Protein AF-A0A2T1NE84-F1 (afdb_monomer_lite)

Sequence (87 aa):
MSFGAVQHAISVMKSNRNLIKKHRKKGGLKGHFGLEKTEYNLPKASPKQLSELRNKLKSEKRLRNLKIYLFVGVITSAIIGVLVYYA

Organism: NCBI:txid1266046

Secondary structure (DSSP, 8-state):
--HHHHHHHHHHHHHHHHHHHHHHSS-S------S-----------HHHHHHHHHHHHHHHHHHHHHHHHHHHHHHHHHHHHHHHH-

Radius of gyration: 25.03 Å; chains: 1; bounding box: 48×37×58 Å

Structure (mmCIF, N/CA/C/O backbone):
data_AF-A0A2T1NE84-F1
#
_entry.id   AF-A0A2T1NE84-F1
#
loop_
_atom_site.group_PDB
_atom_site.id
_atom_site.type_symbol
_atom_site.label_atom_id
_atom_site.label_alt_id
_atom_site.label_comp_id
_atom_site.label_asym_id
_atom_site.label_entity_id
_atom_site.label_seq_id
_atom_site.pdbx_PDB_ins_code
_atom_site.Cartn_x
_atom_site.Cartn_y
_atom_site.Cartn_z
_atom_site.occupancy
_atom_site.B_iso_or_equiv
_atom_site.auth_seq_id
_atom_site.auth_comp_id
_atom_site.auth_asym_id
_atom_site.auth_atom_id
_atom_site.pdbx_PDB_model_num
ATOM 1 N N . MET A 1 1 ? -11.677 12.071 -32.547 1.00 52.16 1 MET A N 1
ATOM 2 C CA . MET A 1 1 ? -12.539 12.375 -31.381 1.00 52.16 1 MET A CA 1
ATOM 3 C C . MET A 1 1 ? -13.509 13.471 -31.799 1.00 52.16 1 MET A C 1
ATOM 5 O O . MET A 1 1 ? -13.052 14.507 -32.259 1.00 52.16 1 MET A O 1
ATOM 9 N N . SER A 1 2 ? -14.818 13.202 -31.774 1.00 63.09 2 SER A N 1
ATOM 10 C CA . SER A 1 2 ? -15.849 14.103 -32.320 1.00 63.09 2 SER A CA 1
ATOM 11 C C . SER A 1 2 ? -15.886 15.441 -31.572 1.00 63.09 2 SER A C 1
ATOM 13 O O . SER A 1 2 ? -15.815 15.465 -30.343 1.00 63.09 2 SER A O 1
ATOM 15 N N . PHE A 1 3 ? -16.045 16.545 -32.306 1.00 68.81 3 PHE A N 1
ATOM 16 C CA . PHE A 1 3 ? -16.215 17.898 -31.763 1.00 68.81 3 PHE A CA 1
ATOM 17 C C . PHE A 1 3 ? -17.330 17.964 -30.700 1.00 68.81 3 PHE A C 1
ATOM 19 O O . PHE A 1 3 ? -17.185 18.648 -29.687 1.00 68.81 3 PHE A O 1
ATOM 26 N N . GLY A 1 4 ? -18.386 17.155 -30.852 1.00 70.50 4 GLY 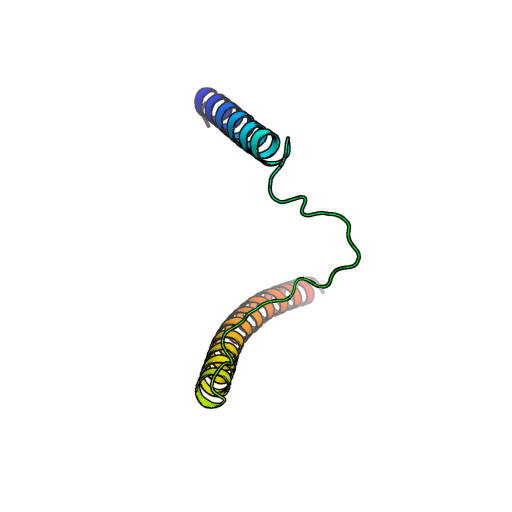A N 1
ATOM 27 C CA . GLY A 1 4 ? -19.462 17.030 -29.862 1.00 70.50 4 GLY A CA 1
ATOM 28 C C . GLY A 1 4 ? -19.021 16.401 -28.533 1.00 70.50 4 GLY A C 1
ATOM 29 O O . GLY A 1 4 ? -19.484 16.815 -27.472 1.00 70.50 4 GLY A O 1
ATOM 30 N N . ALA A 1 5 ? -18.067 15.463 -28.553 1.00 71.44 5 ALA A N 1
ATOM 31 C CA . ALA A 1 5 ? -17.521 14.864 -27.331 1.00 71.44 5 ALA A CA 1
ATOM 32 C C . ALA A 1 5 ? -16.680 15.874 -26.532 1.00 71.44 5 ALA A C 1
ATOM 34 O O . ALA A 1 5 ? -16.737 15.898 -25.302 1.00 71.44 5 ALA A O 1
ATOM 35 N N . VAL A 1 6 ? -15.953 16.756 -27.227 1.00 77.31 6 VAL A N 1
ATOM 36 C CA . VAL A 1 6 ? -15.176 17.840 -26.607 1.00 77.31 6 VAL A CA 1
ATOM 37 C C . VAL A 1 6 ? -16.107 18.886 -25.987 1.00 77.31 6 VAL A C 1
ATOM 39 O O . VAL A 1 6 ? -15.900 19.294 -24.846 1.00 77.31 6 VAL A O 1
ATOM 42 N N . GLN A 1 7 ? -17.185 19.265 -26.679 1.00 79.25 7 GLN A N 1
ATOM 43 C CA . GLN A 1 7 ? -18.197 20.182 -26.140 1.00 79.25 7 GLN A CA 1
ATOM 44 C C . GLN A 1 7 ? -18.915 19.612 -24.909 1.00 79.25 7 GLN A C 1
ATOM 46 O O . GLN A 1 7 ? -19.112 20.323 -23.919 1.00 79.25 7 GLN A O 1
ATOM 51 N N . HIS A 1 8 ? -19.247 18.319 -24.932 1.00 81.50 8 HIS A N 1
ATOM 52 C CA . HIS A 1 8 ? -19.839 17.635 -23.785 1.00 81.50 8 HIS A CA 1
ATOM 53 C C . HIS A 1 8 ? -18.875 17.601 -22.589 1.00 81.50 8 HIS A C 1
ATOM 55 O O . HIS A 1 8 ? -19.264 17.941 -21.471 1.00 81.50 8 HIS A O 1
ATOM 61 N N . ALA A 1 9 ? -17.597 17.283 -22.819 1.00 81.88 9 ALA A N 1
ATOM 62 C CA . ALA A 1 9 ? -16.573 17.298 -21.776 1.00 81.88 9 ALA A CA 1
ATOM 63 C C . ALA A 1 9 ? -16.408 18.694 -21.145 1.00 81.88 9 ALA A C 1
ATOM 65 O O . ALA A 1 9 ? -16.378 18.817 -19.919 1.00 81.88 9 ALA A O 1
ATOM 66 N N . ILE A 1 10 ? -16.391 19.756 -21.959 1.00 84.44 10 ILE A N 1
ATOM 67 C CA . ILE A 1 10 ? -16.324 21.146 -21.478 1.00 84.44 10 ILE A CA 1
ATOM 68 C C . ILE A 1 10 ? -17.544 21.489 -20.607 1.00 84.44 10 ILE A C 1
ATOM 70 O O . ILE A 1 10 ? -17.392 22.100 -19.543 1.00 84.44 10 ILE A O 1
ATOM 74 N N . SER A 1 11 ? -18.745 21.073 -21.020 1.00 85.25 11 SER A N 1
ATOM 75 C CA . SER A 1 11 ? -19.982 21.280 -20.254 1.00 85.25 11 SER A CA 1
ATOM 76 C C . SER A 1 11 ? -19.932 20.588 -18.885 1.00 85.25 11 SER A C 1
ATOM 78 O O . SER A 1 11 ? -20.177 21.221 -17.851 1.00 85.25 11 SER A O 1
ATOM 80 N N . VAL A 1 12 ? -19.502 19.321 -18.854 1.00 85.69 12 VAL A N 1
ATOM 81 C CA . VAL A 1 12 ? -19.332 18.540 -17.617 1.00 85.69 12 VAL A CA 1
ATOM 82 C C . VAL A 1 12 ? -18.300 19.189 -16.689 1.00 85.69 12 VAL A C 1
ATOM 84 O O . VAL A 1 12 ? -18.571 19.388 -15.503 1.00 85.69 12 VAL A O 1
ATOM 87 N N . MET A 1 13 ? -17.144 19.604 -17.215 1.00 85.25 13 MET A N 1
ATOM 88 C CA . MET A 1 13 ? -16.111 20.288 -16.427 1.00 85.25 13 MET A CA 1
ATOM 89 C C . MET A 1 13 ? -16.624 21.599 -15.814 1.00 85.25 13 MET A C 1
ATOM 91 O O . MET A 1 13 ? -16.347 21.899 -14.647 1.00 85.25 13 MET A O 1
ATOM 95 N N . LYS A 1 14 ? -17.401 22.381 -16.574 1.00 84.62 14 LYS A N 1
ATOM 96 C CA . LYS A 1 14 ? -17.982 23.649 -16.108 1.00 84.62 14 LYS A CA 1
ATOM 97 C C . LYS A 1 14 ? -19.035 23.423 -15.018 1.00 84.62 14 LYS A C 1
ATOM 99 O O . LYS A 1 14 ? -19.028 24.146 -14.019 1.00 84.62 14 LYS A O 1
ATOM 104 N N . SER A 1 15 ? -19.879 22.401 -15.174 1.00 85.94 15 SER A N 1
ATOM 105 C CA . SER A 1 15 ? -20.856 21.980 -14.162 1.00 85.94 15 SER A CA 1
ATOM 106 C C . SER A 1 15 ? -20.171 21.567 -12.852 1.00 85.94 15 SER A C 1
ATOM 108 O O . SER A 1 15 ? -20.453 22.135 -11.793 1.00 85.94 15 SER A O 1
ATOM 110 N N . ASN A 1 16 ? -19.159 20.699 -12.931 1.00 84.88 16 ASN A N 1
ATOM 111 C CA . ASN A 1 16 ? -18.393 20.245 -11.766 1.00 84.88 16 ASN A CA 1
ATOM 112 C C . ASN A 1 16 ? -17.702 21.410 -11.037 1.00 84.88 16 ASN A C 1
ATOM 114 O O . ASN A 1 16 ? -17.729 21.503 -9.808 1.00 84.88 16 ASN A O 1
ATOM 118 N N . ARG A 1 17 ? -17.141 22.368 -11.782 1.00 81.44 17 ARG A N 1
ATOM 119 C CA . ARG A 1 17 ? -16.517 23.566 -11.199 1.00 81.44 17 ARG A CA 1
ATOM 120 C C . ARG A 1 17 ? -17.526 24.473 -10.484 1.00 81.44 17 ARG A C 1
ATOM 122 O O . ARG A 1 17 ? -17.175 25.115 -9.491 1.00 81.44 17 ARG A O 1
ATOM 129 N N . ASN A 1 18 ? -18.769 24.525 -10.957 1.00 79.00 18 ASN A N 1
ATOM 130 C CA . ASN A 1 18 ? -19.842 25.268 -10.297 1.00 79.00 18 ASN A CA 1
ATOM 131 C C . ASN A 1 18 ? -20.310 24.581 -9.006 1.00 79.00 18 ASN A C 1
ATOM 133 O O . ASN A 1 18 ? -20.589 25.284 -8.032 1.00 79.00 18 ASN A O 1
ATOM 137 N N . LEU A 1 19 ? -20.302 23.245 -8.943 1.00 77.94 19 LEU A N 1
ATOM 138 C CA . LEU A 1 19 ? -20.563 22.499 -7.704 1.00 77.94 19 LEU A CA 1
ATOM 139 C C . LEU A 1 19 ? -19.523 22.821 -6.623 1.00 77.94 19 LEU A C 1
ATOM 141 O O . LEU A 1 19 ? -19.891 23.121 -5.489 1.00 77.94 19 LEU A O 1
ATOM 145 N N . ILE A 1 20 ? -18.235 22.896 -6.978 1.00 72.94 20 ILE A N 1
ATOM 146 C CA . ILE A 1 20 ? -17.177 23.319 -6.041 1.00 72.94 20 ILE A CA 1
ATOM 147 C C . ILE A 1 20 ? -17.460 24.725 -5.496 1.00 72.94 20 ILE A C 1
ATOM 149 O O . ILE A 1 20 ? -17.342 24.963 -4.297 1.00 72.94 20 ILE A O 1
ATOM 153 N N . LYS A 1 21 ? -17.876 25.672 -6.348 1.00 66.56 21 LYS A N 1
ATOM 154 C CA . LYS A 1 21 ? -18.238 27.029 -5.901 1.00 66.56 21 LYS A CA 1
ATOM 155 C C . LYS A 1 21 ? -19.489 27.046 -5.014 1.00 66.56 21 LYS A C 1
ATOM 157 O O . LYS A 1 21 ? -19.536 27.866 -4.099 1.00 66.56 21 LYS A O 1
ATOM 162 N N . LYS A 1 22 ? -20.454 26.150 -5.255 1.00 64.81 22 LYS A N 1
ATOM 163 C CA . LYS A 1 22 ? -21.663 25.970 -4.433 1.00 64.81 22 LYS A CA 1
ATOM 164 C C . LYS A 1 22 ? -21.324 25.424 -3.041 1.00 64.81 22 LYS A C 1
ATOM 166 O O . LYS A 1 22 ? -21.846 25.939 -2.064 1.00 64.81 22 LYS A O 1
ATOM 171 N N . HIS A 1 23 ? -20.386 24.481 -2.933 1.00 61.50 23 HIS A N 1
ATOM 172 C CA . HIS A 1 23 ? -19.888 23.989 -1.638 1.00 61.50 23 HIS A CA 1
ATOM 173 C C . HIS A 1 23 ? -18.935 24.968 -0.934 1.00 61.50 23 HIS A C 1
ATOM 175 O O . HIS A 1 23 ? -18.808 24.940 0.287 1.00 61.50 23 HIS A O 1
ATOM 181 N N . ARG A 1 24 ? -18.258 25.847 -1.683 1.00 60.28 24 ARG A N 1
ATOM 182 C CA . ARG A 1 24 ? -17.270 26.793 -1.135 1.00 60.28 24 ARG A CA 1
ATOM 183 C C . ARG A 1 24 ? -17.872 28.142 -0.718 1.00 60.28 24 ARG A C 1
ATOM 185 O O . ARG A 1 24 ? -17.192 28.913 -0.042 1.00 60.28 24 ARG A O 1
ATOM 192 N N . LYS A 1 25 ? -19.120 28.457 -1.091 1.00 59.16 25 LYS A N 1
ATOM 193 C CA . LYS A 1 25 ? -19.797 29.704 -0.700 1.00 59.16 25 LYS A CA 1
ATOM 194 C C . LYS A 1 25 ? -20.934 29.448 0.294 1.00 59.16 25 LYS A C 1
ATOM 196 O O . LYS A 1 25 ? -21.962 28.898 -0.064 1.00 59.16 25 LYS A O 1
ATOM 201 N N . LYS A 1 26 ? -20.731 30.021 1.488 1.00 55.25 26 LYS A N 1
ATOM 202 C CA . LYS A 1 26 ? -21.666 30.236 2.607 1.00 55.25 26 LYS A CA 1
ATOM 203 C C . LYS A 1 26 ? -21.963 29.013 3.493 1.00 55.25 26 LYS A C 1
ATOM 205 O O . LYS A 1 26 ? -22.903 28.273 3.265 1.00 55.25 26 LYS A O 1
ATOM 210 N N . GLY A 1 27 ? -21.216 28.923 4.600 1.00 54.62 27 GLY A N 1
ATOM 211 C CA . GLY A 1 27 ? -21.839 28.639 5.901 1.00 54.62 27 GLY A CA 1
ATOM 212 C C . GLY A 1 27 ? -21.882 27.198 6.416 1.00 54.62 27 GLY A C 1
ATOM 213 O O . GLY A 1 27 ? -22.695 26.926 7.286 1.00 54.62 27 GLY A O 1
ATOM 214 N N . GLY A 1 28 ? -21.029 26.283 5.953 1.00 53.78 28 GLY A N 1
ATOM 215 C CA . GLY A 1 28 ? -20.901 24.956 6.571 1.00 53.78 28 GLY A CA 1
ATOM 216 C C . GLY A 1 28 ? -19.886 24.958 7.717 1.00 53.78 28 GLY A C 1
ATOM 217 O O . GLY A 1 28 ? -18.690 25.013 7.450 1.00 53.78 28 GLY A O 1
ATOM 218 N N . LEU A 1 29 ? -20.368 24.914 8.966 1.00 55.50 29 LEU A N 1
ATOM 219 C CA . LEU A 1 29 ? -19.601 24.713 10.212 1.00 55.50 29 LEU A CA 1
ATOM 220 C C . LEU A 1 29 ? -18.444 25.698 10.471 1.00 55.50 29 LEU A C 1
ATOM 222 O O . LEU A 1 29 ? -17.381 25.312 10.951 1.00 55.50 29 LEU A O 1
ATOM 226 N N . LYS A 1 30 ? -18.654 27.002 10.259 1.00 49.28 30 LYS A N 1
ATOM 227 C CA . LYS A 1 30 ? -17.888 27.993 11.035 1.00 49.28 30 LYS A CA 1
ATOM 228 C C . LYS A 1 30 ? -18.503 28.080 12.431 1.00 49.28 30 LYS A C 1
ATOM 230 O O . LYS A 1 30 ? -19.207 29.034 12.746 1.00 49.28 30 LYS A O 1
ATOM 235 N N . GLY A 1 31 ? -18.288 27.027 13.221 1.00 47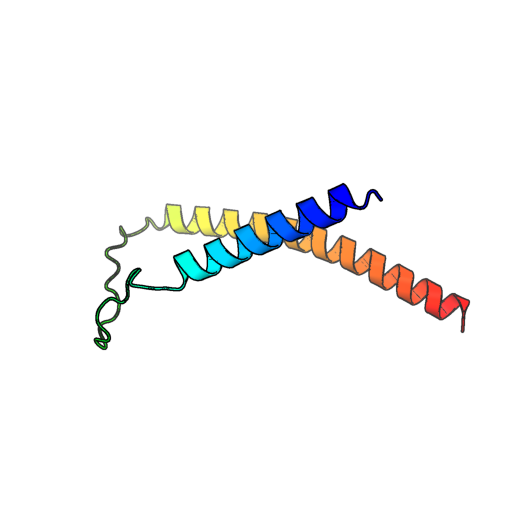.41 31 GLY A N 1
ATOM 236 C CA . GLY A 1 31 ? -18.388 27.118 14.670 1.00 47.41 31 GLY A CA 1
ATOM 237 C C . GLY A 1 31 ? -17.461 28.236 15.133 1.00 47.41 31 GLY A C 1
ATOM 238 O O . GLY A 1 31 ? -16.398 28.447 14.551 1.00 47.41 31 GLY A O 1
ATOM 239 N N . HIS A 1 32 ? -17.953 29.004 16.092 1.00 45.78 32 HIS A N 1
ATOM 240 C CA . HIS A 1 32 ? -17.301 30.113 16.768 1.00 45.78 32 HIS A CA 1
ATOM 241 C C . HIS A 1 32 ? -15.766 29.978 16.798 1.00 45.78 32 HIS A C 1
ATOM 243 O O . HIS A 1 32 ? -15.243 28.957 17.234 1.00 45.78 32 HIS A O 1
ATOM 249 N N . PHE A 1 33 ? -15.038 31.016 16.372 1.00 49.22 33 PHE A N 1
ATOM 250 C CA . PHE A 1 33 ? -13.600 31.160 16.633 1.00 49.22 33 PHE A CA 1
ATOM 251 C C . PHE A 1 33 ? -13.367 31.463 18.126 1.00 49.22 33 PHE A C 1
ATOM 253 O O . PHE A 1 33 ? -12.782 32.481 18.483 1.00 49.22 33 PHE A O 1
ATOM 260 N N . GLY A 1 34 ? -13.876 30.600 19.003 1.00 51.25 34 GLY A N 1
ATOM 261 C CA . GLY A 1 34 ? -13.444 30.512 20.385 1.00 51.25 34 GLY A CA 1
ATOM 262 C C . GLY A 1 34 ? -12.233 29.593 20.435 1.00 51.25 34 GLY A C 1
ATOM 263 O O . GLY A 1 34 ? -12.183 28.582 19.740 1.00 51.25 34 GLY A O 1
ATOM 264 N N . LEU A 1 35 ? -11.264 29.917 21.279 1.00 57.41 35 LEU A N 1
ATOM 265 C CA . LEU A 1 35 ? -10.139 29.058 21.664 1.00 57.41 35 LEU A CA 1
ATOM 266 C C . LEU A 1 35 ? -10.593 27.781 22.413 1.00 57.41 35 LEU A C 1
ATOM 268 O O . LEU A 1 35 ? -9.850 27.229 23.221 1.00 57.41 35 LEU A O 1
ATOM 272 N N . GLU A 1 36 ? -11.820 27.316 22.190 1.00 61.50 36 GLU A N 1
ATOM 273 C CA . GLU A 1 36 ? -12.367 26.122 22.805 1.00 61.50 36 GLU A CA 1
ATOM 274 C C . GLU A 1 36 ? -11.914 24.905 22.011 1.00 61.50 36 GLU A C 1
ATOM 276 O O . GLU A 1 36 ? -12.223 24.718 20.831 1.00 61.50 36 GLU A O 1
ATOM 281 N N . LYS A 1 37 ? -11.138 24.057 22.684 1.00 59.44 37 LYS A N 1
ATOM 282 C CA . LYS A 1 37 ? -10.856 22.713 22.201 1.00 59.44 37 LYS A CA 1
ATOM 283 C C . LYS A 1 37 ? -12.203 22.028 22.017 1.00 59.44 37 LYS A C 1
ATOM 285 O O . LYS A 1 37 ? -12.948 21.908 22.977 1.00 59.44 37 LYS A O 1
ATOM 290 N N . THR A 1 38 ? -12.499 21.570 20.804 1.00 64.81 38 THR A N 1
ATOM 291 C CA . THR A 1 38 ? -13.650 20.698 20.544 1.00 64.81 38 THR A CA 1
ATOM 292 C C . THR A 1 38 ? -13.628 19.543 21.549 1.00 64.81 38 THR A C 1
ATOM 294 O O . THR A 1 38 ? -12.780 18.652 21.449 1.00 64.81 38 THR A O 1
ATOM 297 N N . GLU A 1 39 ? -14.506 19.586 22.550 1.00 63.62 39 GLU A N 1
ATOM 298 C CA . GLU A 1 39 ? -14.642 18.523 23.537 1.00 63.62 39 GLU A CA 1
ATOM 299 C C . GLU A 1 39 ? -15.360 17.357 22.869 1.00 63.62 39 GLU A C 1
ATOM 301 O O . GLU A 1 39 ? -16.583 17.305 22.741 1.00 63.62 39 GLU A O 1
ATOM 306 N N . TYR A 1 40 ? -14.572 16.424 22.351 1.00 65.31 40 TYR A N 1
ATOM 307 C CA . TYR A 1 40 ? -15.110 15.206 21.783 1.00 65.31 40 TYR A CA 1
ATOM 308 C C . TYR A 1 40 ? -15.579 14.292 22.919 1.00 65.31 40 TYR A C 1
ATOM 310 O O . TYR A 1 40 ? -14.764 13.641 23.573 1.00 65.31 40 TYR A O 1
ATOM 318 N N . ASN A 1 41 ? -16.898 14.187 23.104 1.00 64.31 41 ASN A N 1
ATOM 319 C CA . ASN A 1 41 ? -17.527 13.120 23.888 1.00 64.31 41 ASN A CA 1
ATOM 320 C C . ASN A 1 41 ? -17.439 11.789 23.120 1.00 64.31 41 ASN A C 1
ATOM 322 O O . ASN A 1 41 ? -18.428 11.233 22.642 1.00 64.31 41 ASN A O 1
ATOM 326 N N . LEU A 1 42 ? -16.213 11.297 22.937 1.00 69.69 42 LEU A N 1
ATOM 327 C CA . LEU A 1 42 ? -15.970 9.973 22.383 1.00 69.69 42 LEU A CA 1
ATOM 328 C C . LEU A 1 42 ? -16.301 8.941 23.465 1.00 69.69 42 LEU A C 1
ATOM 330 O O . LEU A 1 42 ? -15.834 9.083 24.601 1.00 69.69 42 LEU A O 1
ATOM 334 N N . PRO A 1 43 ? -17.067 7.885 23.143 1.00 70.69 43 PRO A N 1
ATOM 335 C CA . PRO A 1 43 ? -17.220 6.774 24.067 1.00 70.69 43 PRO A CA 1
ATOM 336 C C . PRO A 1 43 ? -15.825 6.244 24.414 1.00 70.69 43 PRO A C 1
ATOM 338 O O . PRO A 1 43 ? -14.978 6.092 23.529 1.00 70.69 43 PRO A O 1
ATOM 341 N N . LYS A 1 44 ? -15.567 5.990 25.703 1.00 72.31 44 LYS A N 1
ATOM 342 C CA . LYS A 1 44 ? -14.295 5.414 26.158 1.00 72.31 44 LYS A CA 1
ATOM 343 C C . LYS A 1 44 ? -14.102 4.078 25.442 1.00 72.31 44 LYS A C 1
ATOM 345 O O . LYS A 1 44 ? -14.772 3.099 25.764 1.00 72.31 44 LYS A O 1
ATOM 350 N N . ALA A 1 45 ? -13.229 4.057 24.437 1.00 73.88 45 ALA A N 1
ATOM 351 C CA . ALA A 1 45 ? -12.947 2.852 23.675 1.00 73.88 45 ALA A CA 1
ATOM 352 C C . ALA A 1 45 ? -12.389 1.786 24.621 1.00 73.88 45 ALA A C 1
ATOM 354 O O . ALA A 1 45 ? -11.480 2.058 25.412 1.00 73.88 45 ALA A O 1
ATOM 355 N N . SER A 1 46 ? -12.928 0.570 24.546 1.00 82.62 46 SER A N 1
ATOM 356 C CA . SER A 1 46 ? -12.388 -0.541 25.324 1.00 82.62 46 SER A CA 1
ATOM 357 C C . SER A 1 46 ? -10.945 -0.819 24.880 1.00 82.62 46 SER A C 1
ATOM 359 O O . SER A 1 46 ? -10.664 -0.797 23.676 1.00 82.62 46 SER A O 1
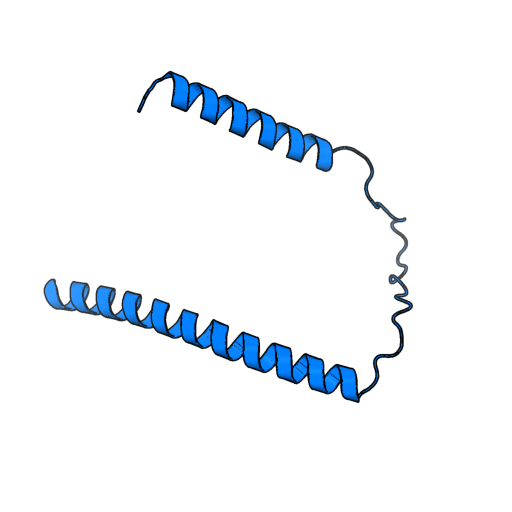ATOM 361 N N . PRO A 1 47 ? -10.014 -1.139 25.799 1.00 82.94 47 PRO A N 1
ATOM 362 C CA . PRO A 1 47 ? -8.638 -1.486 25.437 1.00 82.94 47 PRO A CA 1
ATOM 363 C C . PRO A 1 47 ? -8.564 -2.648 24.430 1.00 82.94 47 PRO A C 1
ATOM 365 O O . PRO A 1 47 ? -7.646 -2.688 23.611 1.00 82.94 47 PRO A O 1
ATOM 368 N N . LYS A 1 48 ? -9.561 -3.548 24.427 1.00 84.19 48 LYS A N 1
ATOM 369 C CA . LYS A 1 48 ? -9.693 -4.623 23.426 1.00 84.19 48 LYS A CA 1
ATOM 370 C C . LYS A 1 48 ? -10.020 -4.089 22.025 1.00 84.19 48 LYS A C 1
ATOM 372 O O . LYS A 1 48 ? -9.418 -4.510 21.048 1.00 84.19 48 LYS A O 1
ATOM 377 N N . GLN A 1 49 ? -10.910 -3.103 21.926 1.00 82.88 49 GLN A N 1
ATOM 378 C CA . GLN A 1 49 ? -11.264 -2.484 20.643 1.00 82.88 49 GLN A CA 1
ATOM 379 C C . GLN A 1 49 ? -10.084 -1.699 20.055 1.00 82.88 49 GLN A C 1
ATOM 381 O O . GLN A 1 49 ? -9.849 -1.720 18.848 1.00 82.88 49 GLN A O 1
ATOM 386 N N . LEU A 1 50 ? -9.300 -1.039 20.913 1.00 86.62 50 LEU A N 1
ATOM 387 C CA . LEU A 1 50 ? -8.086 -0.329 20.503 1.00 86.62 50 LEU A CA 1
ATOM 388 C C . LEU A 1 50 ? -7.006 -1.278 19.969 1.00 86.62 50 LEU A C 1
ATOM 390 O O . LEU A 1 50 ? -6.355 -0.964 18.968 1.00 86.62 50 LEU A O 1
ATOM 394 N N . SER A 1 51 ? -6.803 -2.433 20.609 1.00 88.31 51 SER A N 1
ATOM 395 C CA . SER A 1 51 ? -5.804 -3.407 20.161 1.00 88.31 51 SER A CA 1
ATOM 396 C C . SER A 1 51 ? -6.207 -4.077 18.844 1.00 88.31 51 SER A C 1
ATOM 398 O O . SER A 1 51 ? -5.373 -4.194 17.942 1.00 88.31 51 SER A O 1
ATOM 400 N N . GLU A 1 52 ? -7.483 -4.425 18.680 1.00 91.38 52 GLU A N 1
ATOM 401 C CA . GLU A 1 52 ? -8.033 -4.944 17.423 1.00 91.38 52 GLU A CA 1
ATOM 402 C C . GLU A 1 52 ? -7.883 -3.939 16.277 1.00 91.38 52 GLU A C 1
ATOM 404 O O . GLU A 1 52 ? -7.362 -4.284 15.210 1.00 91.38 52 GLU A O 1
ATOM 409 N N . LEU A 1 53 ? -8.244 -2.673 16.509 1.00 89.44 53 LEU A N 1
ATOM 410 C CA . LEU A 1 53 ? -8.114 -1.618 15.507 1.00 89.44 53 LEU A CA 1
ATOM 411 C C . LEU A 1 53 ? -6.649 -1.397 15.111 1.00 89.44 53 LEU A C 1
ATOM 413 O O . LEU A 1 53 ? -6.329 -1.301 13.924 1.00 89.44 53 LEU A O 1
ATOM 417 N N . ARG A 1 54 ? -5.734 -1.377 16.087 1.00 90.00 54 ARG A N 1
ATOM 418 C CA . ARG A 1 54 ? -4.292 -1.257 15.828 1.00 90.00 54 ARG A CA 1
ATOM 419 C C . ARG A 1 54 ? -3.778 -2.408 14.967 1.00 90.00 54 ARG A C 1
ATOM 421 O O . ARG A 1 54 ? -2.988 -2.178 14.047 1.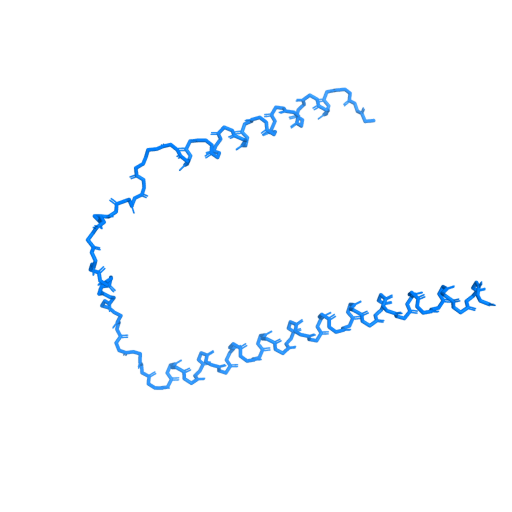00 90.00 54 ARG A O 1
ATOM 428 N N . ASN A 1 55 ? -4.213 -3.632 15.250 1.00 93.12 55 ASN A N 1
ATOM 429 C CA . ASN A 1 55 ? -3.797 -4.814 14.501 1.00 93.12 55 ASN A CA 1
ATOM 430 C C . ASN A 1 55 ? -4.324 -4.785 13.063 1.00 93.12 55 ASN A C 1
ATOM 432 O O . ASN A 1 55 ? -3.552 -5.038 12.134 1.00 93.12 55 ASN A O 1
ATOM 436 N N . LYS A 1 56 ? -5.584 -4.383 12.871 1.00 93.31 56 LYS A N 1
ATOM 437 C CA . LYS A 1 56 ? -6.190 -4.201 11.546 1.00 93.31 56 LYS A CA 1
ATOM 438 C C . LYS A 1 56 ? -5.468 -3.129 10.723 1.00 93.31 56 LYS A C 1
ATOM 440 O O . LYS A 1 56 ? -5.079 -3.365 9.584 1.00 93.31 56 LYS A O 1
ATOM 445 N N . LEU A 1 57 ? -5.175 -1.976 11.322 1.00 92.94 57 LEU A N 1
ATOM 446 C CA . LEU A 1 57 ? -4.419 -0.916 10.645 1.00 92.94 57 LEU A CA 1
ATOM 447 C C . LEU A 1 57 ? -3.004 -1.373 10.261 1.00 92.94 57 LEU A C 1
ATOM 449 O O . LEU A 1 57 ? -2.479 -1.003 9.207 1.00 92.94 57 LEU A O 1
ATOM 453 N N . LYS A 1 58 ? -2.368 -2.197 11.102 1.00 94.25 58 LYS A N 1
ATOM 454 C CA . LYS A 1 58 ? -1.032 -2.738 10.829 1.00 94.25 58 LYS A CA 1
ATOM 455 C C . LYS A 1 58 ? -1.048 -3.732 9.666 1.00 94.25 58 LYS A C 1
ATOM 457 O O . LYS A 1 58 ? -0.121 -3.695 8.853 1.00 94.25 58 LYS A O 1
ATOM 462 N N . SER A 1 59 ? -2.058 -4.597 9.564 1.00 92.81 59 SER A N 1
ATOM 463 C CA . SER A 1 59 ? -2.176 -5.548 8.450 1.00 92.81 59 SER A CA 1
ATOM 464 C C . SER A 1 59 ? -2.465 -4.835 7.126 1.00 92.81 59 SER A C 1
ATOM 466 O O . SER A 1 59 ? -1.770 -5.085 6.139 1.00 92.81 59 SER A O 1
ATOM 468 N N . GLU A 1 60 ? -3.380 -3.867 7.118 1.00 92.56 60 GLU A N 1
ATOM 469 C CA . GLU A 1 60 ? -3.683 -3.055 5.932 1.00 92.56 60 GLU A CA 1
ATOM 470 C C . GLU A 1 60 ? -2.460 -2.258 5.457 1.00 92.56 60 GLU A C 1
ATOM 472 O O . GLU A 1 60 ? -2.140 -2.236 4.263 1.00 92.56 60 GLU A O 1
ATOM 477 N N . LYS A 1 61 ? -1.705 -1.663 6.392 1.00 93.94 61 LYS A N 1
ATOM 478 C CA . LYS A 1 61 ? -0.465 -0.943 6.070 1.00 93.94 61 LYS A CA 1
ATOM 479 C C . LYS A 1 61 ? 0.589 -1.862 5.455 1.00 93.94 61 LYS A C 1
ATOM 481 O O . LYS A 1 61 ? 1.262 -1.447 4.515 1.00 93.94 61 LYS A O 1
ATOM 486 N N . ARG A 1 62 ? 0.731 -3.099 5.942 1.00 92.56 62 ARG A N 1
ATOM 487 C CA . ARG A 1 62 ? 1.670 -4.081 5.368 1.00 92.56 62 ARG A CA 1
ATOM 488 C C . ARG A 1 62 ? 1.321 -4.409 3.920 1.00 92.56 62 ARG A C 1
ATOM 490 O O . ARG A 1 62 ? 2.198 -4.330 3.066 1.00 92.56 62 ARG A O 1
ATOM 497 N N . LEU A 1 63 ? 0.051 -4.700 3.638 1.00 93.19 63 LEU A N 1
ATOM 498 C CA . LEU A 1 63 ? -0.406 -5.002 2.277 1.00 93.19 63 LEU A CA 1
ATOM 499 C C . LEU A 1 63 ? -0.218 -3.811 1.333 1.00 93.19 63 LEU A C 1
ATOM 501 O O . LEU A 1 63 ? 0.250 -3.979 0.207 1.00 93.19 63 LEU A O 1
ATOM 505 N N . ARG A 1 64 ? -0.532 -2.596 1.795 1.00 94.12 64 ARG A N 1
ATOM 506 C CA . ARG A 1 64 ? -0.308 -1.373 1.014 1.00 94.12 64 ARG A CA 1
ATOM 507 C C . ARG A 1 64 ? 1.175 -1.156 0.722 1.00 94.12 64 ARG A C 1
ATOM 509 O O . ARG A 1 64 ? 1.532 -0.884 -0.419 1.00 94.12 64 ARG A O 1
ATOM 516 N N . ASN A 1 65 ? 2.027 -1.294 1.733 1.00 94.00 65 ASN A N 1
ATOM 517 C CA . ASN A 1 65 ? 3.466 -1.110 1.577 1.00 94.00 65 ASN A CA 1
ATOM 518 C C . ASN A 1 65 ? 4.063 -2.144 0.617 1.00 94.00 65 ASN A C 1
ATOM 520 O O . ASN A 1 65 ? 4.889 -1.778 -0.206 1.00 94.00 65 ASN A O 1
ATOM 524 N N . LEU A 1 66 ? 3.605 -3.399 0.659 1.00 96.06 66 LEU A N 1
ATOM 525 C CA . LEU A 1 66 ? 4.054 -4.436 -0.271 1.00 96.06 66 LEU A CA 1
ATOM 526 C C . LEU A 1 66 ? 3.727 -4.071 -1.726 1.00 96.06 66 LEU A C 1
ATOM 528 O O . LEU A 1 66 ? 4.601 -4.155 -2.583 1.00 96.06 66 LEU A O 1
ATOM 532 N N . LYS A 1 67 ? 2.509 -3.581 -1.996 1.00 94.56 67 LYS A N 1
ATOM 533 C CA . LYS A 1 67 ? 2.130 -3.086 -3.332 1.00 94.56 67 LYS A CA 1
ATOM 534 C C . LYS A 1 67 ? 3.008 -1.917 -3.785 1.00 94.56 67 LYS A C 1
ATOM 536 O O . LYS A 1 67 ? 3.425 -1.883 -4.937 1.00 94.56 67 LYS A O 1
ATOM 541 N N . ILE A 1 68 ? 3.300 -0.983 -2.877 1.00 96.31 68 ILE A N 1
ATOM 542 C CA . ILE A 1 68 ? 4.165 0.169 -3.162 1.00 96.31 68 ILE A CA 1
ATOM 543 C C . ILE A 1 68 ? 5.586 -0.293 -3.487 1.00 96.31 68 ILE A C 1
ATOM 545 O O . ILE A 1 68 ? 6.131 0.131 -4.498 1.00 96.31 68 ILE A O 1
ATOM 549 N N . TYR A 1 69 ? 6.177 -1.177 -2.680 1.00 97.44 69 TYR A N 1
ATOM 550 C CA . TYR A 1 69 ? 7.536 -1.665 -2.921 1.00 97.44 69 TYR A CA 1
ATOM 551 C C . TYR A 1 69 ? 7.655 -2.436 -4.230 1.00 97.44 69 TYR A C 1
ATOM 553 O O . TYR A 1 69 ? 8.643 -2.263 -4.935 1.00 97.44 69 TYR A O 1
ATOM 561 N N . LEU A 1 70 ? 6.645 -3.232 -4.582 1.00 97.19 70 LEU A N 1
ATOM 562 C CA . LEU A 1 70 ? 6.624 -3.954 -5.851 1.00 97.19 70 LEU A CA 1
ATOM 563 C C . LEU A 1 70 ? 6.587 -2.970 -7.030 1.00 97.19 70 LEU A C 1
ATOM 565 O O . LEU A 1 70 ? 7.411 -3.059 -7.935 1.00 97.19 70 LEU A O 1
ATOM 569 N N . PHE A 1 71 ? 5.695 -1.978 -6.980 1.00 97.19 71 PHE A N 1
ATOM 570 C CA . PHE A 1 71 ? 5.594 -0.948 -8.015 1.00 97.19 71 PHE A CA 1
ATOM 571 C C . PHE A 1 71 ? 6.879 -0.121 -8.156 1.00 97.19 71 PHE A C 1
ATOM 573 O O . PHE A 1 71 ? 7.388 0.049 -9.262 1.00 97.19 71 PHE A O 1
ATOM 580 N N . VAL A 1 72 ? 7.429 0.356 -7.036 1.00 97.75 72 VAL A N 1
ATOM 581 C CA . VAL A 1 72 ? 8.687 1.114 -7.024 1.00 97.75 72 VAL A CA 1
ATOM 582 C C . VAL A 1 72 ? 9.829 0.252 -7.551 1.00 97.75 72 VAL A C 1
ATOM 584 O O . VAL A 1 72 ? 10.574 0.718 -8.401 1.00 97.75 72 VAL A O 1
ATOM 587 N N . GLY A 1 73 ? 9.928 -1.011 -7.128 1.00 97.62 73 GLY A N 1
ATOM 588 C CA . GLY A 1 73 ? 10.966 -1.931 -7.590 1.00 97.62 73 GLY A CA 1
ATOM 58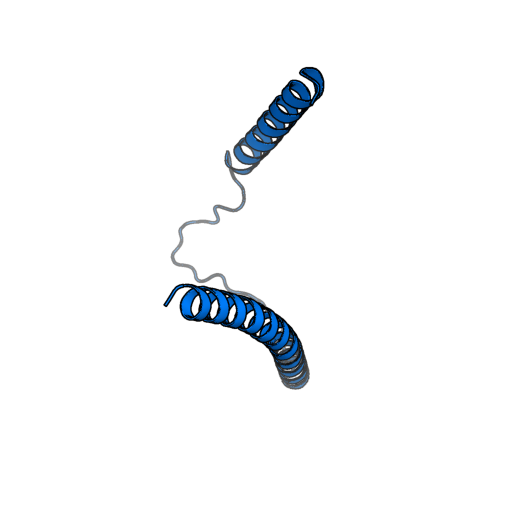9 C C . GLY A 1 73 ? 10.951 -2.141 -9.103 1.00 97.62 73 GLY A C 1
ATOM 590 O O . GLY A 1 73 ? 12.007 -2.082 -9.725 1.00 97.62 73 GLY A O 1
ATOM 591 N N . VAL A 1 74 ? 9.767 -2.309 -9.703 1.00 97.75 74 VAL A N 1
ATOM 592 C CA . VAL A 1 74 ? 9.615 -2.433 -11.165 1.00 97.75 74 VAL A CA 1
ATOM 593 C C . VAL A 1 74 ? 10.043 -1.156 -11.890 1.00 97.75 74 VAL A C 1
ATOM 595 O O . VAL A 1 74 ? 10.729 -1.221 -12.907 1.00 97.75 74 VAL A O 1
ATOM 598 N N . ILE A 1 75 ? 9.666 0.017 -11.381 1.00 97.56 75 ILE A N 1
ATOM 599 C CA . ILE A 1 75 ? 10.059 1.288 -12.005 1.00 97.56 75 ILE A CA 1
ATOM 600 C C . ILE A 1 75 ? 11.566 1.502 -11.886 1.00 97.56 75 ILE A C 1
ATOM 602 O O . ILE A 1 75 ? 12.221 1.847 -12.867 1.00 97.56 75 ILE A O 1
ATOM 606 N N . THR A 1 76 ? 12.129 1.291 -10.698 1.00 97.38 76 THR A N 1
ATOM 607 C CA . THR A 1 76 ? 13.561 1.471 -10.461 1.00 97.38 76 THR A CA 1
ATOM 608 C C . THR A 1 76 ? 14.385 0.498 -11.301 1.00 97.38 76 THR A C 1
ATOM 610 O O . THR A 1 76 ? 15.381 0.920 -11.883 1.00 97.38 76 THR A O 1
ATOM 613 N N . SER A 1 77 ? 13.963 -0.764 -11.439 1.00 97.12 77 SER A N 1
ATOM 614 C CA . SER A 1 77 ? 14.665 -1.726 -12.296 1.00 97.12 77 SER A CA 1
ATOM 615 C C . SER A 1 77 ? 14.605 -1.337 -13.772 1.00 97.12 77 SER A C 1
ATOM 617 O O . SER A 1 77 ? 15.624 -1.421 -14.452 1.00 97.12 77 SER A O 1
ATOM 619 N N . ALA A 1 78 ? 13.462 -0.842 -14.256 1.00 96.56 78 ALA A N 1
ATOM 620 C CA . ALA A 1 78 ? 13.337 -0.341 -15.622 1.00 96.56 78 ALA A CA 1
ATOM 621 C C . ALA A 1 78 ? 14.263 0.858 -15.877 1.00 96.56 78 ALA A C 1
ATOM 623 O O .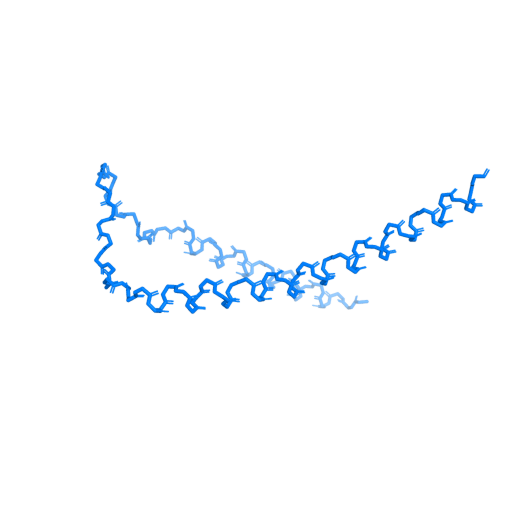 ALA A 1 78 ? 14.965 0.886 -16.884 1.00 96.56 78 ALA A O 1
ATOM 624 N N . ILE A 1 79 ? 14.316 1.820 -14.948 1.00 96.62 79 ILE A N 1
ATOM 625 C CA . ILE A 1 79 ? 15.199 2.991 -15.054 1.00 96.62 79 ILE A CA 1
ATOM 626 C C . ILE A 1 79 ? 16.669 2.559 -15.087 1.00 96.62 79 ILE A C 1
ATOM 628 O O . ILE A 1 79 ? 17.415 3.014 -15.950 1.00 96.62 79 ILE A O 1
ATOM 632 N N . ILE A 1 80 ? 17.081 1.663 -14.184 1.00 97.25 80 ILE A N 1
ATOM 633 C CA . ILE A 1 80 ? 18.451 1.133 -14.161 1.00 97.25 80 ILE A CA 1
ATOM 634 C C . ILE A 1 80 ? 18.759 0.393 -15.465 1.00 97.25 80 ILE A C 1
ATOM 636 O O . ILE A 1 80 ? 19.818 0.612 -16.040 1.00 97.25 80 ILE A O 1
ATOM 640 N N . GLY A 1 81 ? 17.839 -0.436 -15.961 1.00 96.94 81 GLY A N 1
ATOM 641 C CA . GLY A 1 81 ? 18.021 -1.163 -17.219 1.00 96.94 81 GLY A CA 1
ATOM 642 C C . GLY A 1 81 ? 18.233 -0.232 -18.413 1.00 96.94 81 GLY A C 1
ATOM 643 O O . GLY A 1 81 ? 19.130 -0.465 -19.217 1.00 96.94 81 GLY A O 1
ATOM 644 N N . VAL A 1 82 ? 17.462 0.855 -18.497 1.00 96.62 82 VAL A N 1
ATOM 645 C CA . VAL A 1 82 ? 17.637 1.883 -19.535 1.00 96.62 82 VAL A CA 1
ATOM 646 C C . VAL A 1 82 ? 18.982 2.593 -19.384 1.00 96.62 82 VAL A C 1
ATOM 648 O O . VAL A 1 82 ? 19.692 2.752 -20.371 1.00 96.62 82 VAL A O 1
ATOM 651 N N . LEU A 1 83 ? 19.358 2.990 -18.165 1.00 95.69 83 LEU A N 1
ATOM 652 C CA . LEU A 1 83 ? 20.650 3.637 -17.916 1.00 95.69 83 LEU A CA 1
ATOM 653 C C . LEU A 1 83 ? 21.826 2.738 -18.302 1.00 95.69 83 LEU A C 1
ATOM 655 O O . LEU A 1 83 ? 22.758 3.224 -18.922 1.00 95.69 83 LEU A O 1
ATOM 659 N N . VAL A 1 84 ? 21.768 1.444 -17.979 1.00 96.19 84 VAL A N 1
ATOM 660 C CA . VAL A 1 84 ? 22.807 0.470 -18.352 1.00 96.19 84 VAL A CA 1
ATOM 661 C C . VAL A 1 84 ? 22.850 0.240 -19.863 1.00 96.19 84 VAL A C 1
ATOM 663 O O . VAL A 1 84 ? 23.925 0.054 -20.408 1.00 96.19 84 VAL A O 1
ATOM 666 N N . TYR A 1 85 ? 21.707 0.251 -20.551 1.00 94.94 85 TYR A N 1
ATOM 667 C CA . TYR A 1 85 ? 21.665 0.067 -22.004 1.00 94.94 85 TYR A CA 1
ATOM 668 C C . TYR A 1 85 ? 22.294 1.236 -22.784 1.00 94.94 85 TYR A C 1
ATOM 670 O O . TYR A 1 85 ? 22.846 1.026 -23.861 1.00 94.94 85 TYR A O 1
ATOM 678 N N . TYR A 1 86 ? 22.182 2.462 -22.263 1.00 90.75 86 TYR A N 1
ATOM 679 C CA . TYR A 1 86 ? 22.706 3.680 -22.896 1.00 90.75 86 TYR A CA 1
ATOM 680 C C . TYR A 1 86 ? 24.053 4.165 -22.328 1.00 90.75 86 TYR A C 1
ATOM 682 O O . TYR A 1 86 ? 24.553 5.190 -22.796 1.00 90.75 86 TYR A O 1
ATOM 690 N N . ALA A 1 87 ? 24.609 3.478 -21.328 1.00 79.62 87 ALA A N 1
ATOM 691 C CA . ALA A 1 87 ? 25.948 3.720 -20.786 1.00 79.62 87 ALA A CA 1
ATOM 692 C C . ALA A 1 87 ? 26.995 2.879 -21.525 1.00 79.62 87 ALA A C 1
ATOM 694 O O . ALA A 1 87 ? 28.099 3.418 -21.757 1.00 79.62 87 ALA A O 1
#

Foldseek 3Di:
DDPVVVVVVVVVVVVVVVVVVVVVDDDDDPDDPDPDDPPDPDDPDDPVNVVVVVVVVVVVVVVVVVVVCVVVVVVVVVVVVVVVVVD

pLDDT: mean 80.01, std 15.67, range [45.78, 97.75]